Protein AF-A0A2D7XX04-F1 (afdb_monomer)

Structure (mmCIF, N/CA/C/O backbone):
data_AF-A0A2D7XX04-F1
#
_entry.id   AF-A0A2D7XX04-F1
#
loop_
_atom_site.group_PDB
_atom_site.id
_atom_site.type_symbol
_atom_site.label_atom_id
_atom_site.label_alt_id
_atom_site.label_comp_id
_atom_site.label_asym_id
_atom_site.label_entity_id
_atom_site.label_seq_id
_atom_site.pdbx_PDB_ins_code
_atom_site.Cartn_x
_atom_site.Cartn_y
_atom_site.Cartn_z
_atom_site.occupancy
_atom_site.B_iso_or_equiv
_atom_site.auth_seq_id
_atom_site.auth_comp_id
_atom_site.auth_asym_id
_atom_site.auth_atom_id
_atom_site.pdbx_PDB_model_num
ATOM 1 N N . MET A 1 1 ? -15.726 10.771 -27.426 1.00 37.97 1 MET A N 1
ATOM 2 C CA . MET A 1 1 ? -14.901 9.589 -27.094 1.00 37.97 1 MET A CA 1
ATOM 3 C C . MET A 1 1 ? -14.020 9.965 -25.914 1.00 37.97 1 MET A C 1
ATOM 5 O O . MET A 1 1 ? -13.227 10.889 -26.055 1.00 37.97 1 MET A O 1
ATOM 9 N N . ALA A 1 2 ? -14.225 9.357 -24.743 1.00 33.97 2 ALA A N 1
ATOM 10 C CA . ALA A 1 2 ? -13.384 9.614 -23.574 1.00 33.97 2 ALA A CA 1
ATOM 11 C C . ALA A 1 2 ? -11.965 9.111 -23.876 1.00 33.97 2 ALA A C 1
ATOM 13 O O . ALA A 1 2 ? -11.798 7.968 -24.297 1.00 33.97 2 ALA A O 1
ATOM 14 N N . ARG A 1 3 ? -10.958 9.982 -23.748 1.00 41.81 3 ARG A N 1
ATOM 15 C CA . ARG A 1 3 ? -9.557 9.574 -23.881 1.00 41.81 3 ARG A CA 1
ATOM 16 C C . ARG A 1 3 ? -9.261 8.593 -22.750 1.00 41.81 3 ARG A C 1
ATOM 18 O O . ARG A 1 3 ? -9.558 8.871 -21.596 1.00 41.81 3 ARG A O 1
ATOM 25 N N . ASP A 1 4 ? -8.714 7.439 -23.096 1.00 46.50 4 ASP A N 1
ATOM 26 C CA . ASP A 1 4 ? -8.217 6.468 -22.130 1.00 46.50 4 ASP A CA 1
ATOM 27 C C . ASP A 1 4 ? -7.046 7.099 -21.349 1.00 46.50 4 ASP A C 1
ATOM 29 O O . ASP A 1 4 ? -5.918 7.173 -21.837 1.00 46.50 4 ASP A O 1
ATOM 33 N N . HIS A 1 5 ? -7.338 7.617 -20.152 1.00 48.31 5 HIS A N 1
ATOM 34 C CA . HIS A 1 5 ? -6.374 8.233 -19.231 1.00 48.31 5 HIS A CA 1
ATOM 35 C C . HIS A 1 5 ? -5.583 7.187 -18.417 1.00 48.31 5 HIS A C 1
ATOM 37 O O . HIS A 1 5 ? -4.948 7.529 -17.419 1.00 48.31 5 HIS A O 1
ATOM 43 N N . SER A 1 6 ? -5.611 5.903 -18.802 1.00 53.59 6 SER A N 1
ATOM 44 C CA . SER A 1 6 ? -4.795 4.864 -18.154 1.00 53.59 6 SER A CA 1
ATOM 45 C C . SER A 1 6 ? -3.304 4.981 -18.474 1.00 53.59 6 SER A C 1
ATOM 47 O O . SER A 1 6 ? -2.490 4.379 -17.774 1.00 53.59 6 SER A O 1
ATOM 49 N N . LYS A 1 7 ? -2.937 5.760 -19.500 1.00 58.06 7 LYS A N 1
ATOM 50 C CA . LYS A 1 7 ? -1.550 5.987 -19.915 1.00 58.06 7 LYS A CA 1
ATOM 51 C C . LYS A 1 7 ? -0.993 7.263 -19.288 1.00 58.06 7 LYS A C 1
ATOM 53 O O . LYS A 1 7 ? -1.609 8.323 -19.392 1.00 58.06 7 LYS A O 1
ATOM 58 N N . ASN A 1 8 ? 0.187 7.177 -18.673 1.00 57.41 8 ASN A N 1
ATOM 59 C CA . ASN A 1 8 ? 0.953 8.368 -18.309 1.00 57.41 8 ASN A CA 1
ATOM 60 C C . ASN A 1 8 ? 1.482 9.081 -19.574 1.00 57.41 8 ASN A C 1
ATOM 62 O O . ASN A 1 8 ? 1.313 8.602 -20.698 1.00 57.41 8 ASN A O 1
ATOM 66 N N . HIS A 1 9 ? 2.144 10.228 -19.408 1.00 54.56 9 HIS A N 1
ATOM 67 C CA . HIS A 1 9 ? 2.687 11.007 -20.531 1.00 54.56 9 HIS A CA 1
ATOM 68 C C . HIS A 1 9 ? 3.762 10.282 -21.370 1.00 54.56 9 HIS A C 1
ATOM 70 O O . HIS A 1 9 ? 4.075 10.740 -22.465 1.00 54.56 9 HIS A O 1
ATOM 76 N N . TRP A 1 10 ? 4.272 9.137 -20.898 1.00 55.03 10 TRP A N 1
ATOM 77 C CA . TRP A 1 10 ? 5.202 8.250 -21.608 1.00 55.03 10 TRP A CA 1
ATOM 78 C C . TRP A 1 10 ? 4.509 7.063 -22.293 1.00 55.03 10 TRP A C 1
ATOM 80 O O . TRP A 1 10 ? 5.170 6.208 -22.871 1.00 55.03 10 TRP A O 1
ATOM 90 N N . GLY A 1 11 ? 3.178 6.972 -22.226 1.00 62.06 11 GLY A N 1
ATOM 91 C CA . GLY A 1 11 ? 2.422 5.860 -22.801 1.00 62.06 11 GLY A CA 1
ATOM 92 C C . GLY A 1 11 ? 2.396 4.593 -21.940 1.00 62.06 11 GLY A C 1
ATOM 93 O O . GLY A 1 11 ? 1.756 3.620 -22.346 1.00 62.06 11 GLY A O 1
ATOM 94 N N . HIS A 1 12 ? 3.024 4.598 -20.758 1.00 62.97 12 HIS A N 1
ATOM 95 C CA . HIS A 1 12 ? 2.983 3.470 -19.828 1.00 62.97 12 HIS A CA 1
ATOM 96 C C . HIS A 1 12 ? 1.630 3.408 -19.125 1.00 62.97 12 HIS A C 1
ATOM 98 O O . HIS A 1 12 ? 1.113 4.426 -18.657 1.00 62.97 12 HIS A O 1
ATOM 104 N N . ARG A 1 13 ? 1.057 2.205 -19.062 1.00 70.12 13 ARG A N 1
ATOM 105 C CA . ARG A 1 13 ? -0.206 1.957 -18.370 1.00 70.12 13 ARG A CA 1
ATOM 106 C C . ARG A 1 13 ? 0.051 1.803 -16.880 1.00 70.12 13 ARG A C 1
ATOM 108 O O . ARG A 1 13 ? 0.979 1.102 -16.496 1.00 70.12 13 ARG A O 1
ATOM 115 N N . PHE A 1 14 ? -0.779 2.434 -16.060 1.00 77.88 14 PHE A N 1
ATOM 116 C CA . PHE A 1 14 ? -0.890 2.028 -14.662 1.00 77.88 14 PHE A CA 1
ATOM 117 C C . PHE A 1 14 ? -1.344 0.568 -14.588 1.00 77.88 14 PHE A C 1
ATOM 119 O O . PHE A 1 14 ? -2.156 0.137 -15.411 1.00 77.88 14 PHE A O 1
ATOM 126 N N . VAL A 1 15 ? -0.827 -0.155 -13.603 1.00 84.62 15 VAL A N 1
ATOM 127 C CA . VAL A 1 15 ? -1.257 -1.514 -13.271 1.00 84.62 15 VAL A CA 1
ATOM 128 C C . VAL A 1 15 ? -2.160 -1.471 -12.045 1.00 84.62 15 VAL A C 1
ATOM 130 O O . VAL A 1 15 ? -2.095 -0.530 -11.247 1.00 84.62 15 VAL A O 1
ATOM 133 N N . GLU A 1 16 ? -3.043 -2.454 -11.943 1.00 88.31 16 GLU A N 1
ATOM 134 C CA . GLU A 1 16 ? -3.920 -2.649 -10.796 1.00 88.31 16 GLU A CA 1
ATOM 135 C C . GLU A 1 16 ? -3.569 -3.990 -10.163 1.00 88.31 16 GLU A C 1
ATOM 137 O O . GLU A 1 16 ? -3.492 -4.994 -10.870 1.00 88.31 16 GLU A O 1
ATOM 142 N N . THR A 1 17 ? -3.354 -3.971 -8.853 1.00 88.56 17 THR A N 1
ATOM 143 C CA . THR A 1 17 ? -3.020 -5.150 -8.053 1.00 88.56 17 THR A CA 1
ATOM 144 C C . THR A 1 17 ? -4.043 -5.263 -6.932 1.00 88.56 17 THR A C 1
ATOM 146 O O . THR A 1 17 ? -4.395 -4.250 -6.315 1.00 88.56 17 THR A O 1
ATOM 149 N N . ASP A 1 18 ? -4.546 -6.473 -6.706 1.00 91.12 18 ASP A N 1
ATOM 150 C CA . ASP A 1 18 ? -5.492 -6.769 -5.634 1.00 91.12 18 ASP A CA 1
ATOM 151 C C . ASP A 1 18 ? -4.744 -7.198 -4.366 1.00 91.12 18 ASP A C 1
ATOM 153 O O . ASP A 1 18 ? -3.712 -7.865 -4.427 1.00 91.12 18 ASP A O 1
ATOM 157 N N . PHE A 1 19 ? -5.252 -6.778 -3.209 1.00 88.62 19 PHE A N 1
ATOM 158 C CA . PHE A 1 19 ? -4.657 -7.053 -1.904 1.00 88.62 19 PHE A CA 1
ATOM 159 C C . PHE A 1 19 ? -5.722 -7.490 -0.909 1.00 88.62 19 PHE A C 1
ATOM 161 O O . PHE A 1 19 ? -6.812 -6.912 -0.859 1.00 88.62 19 PHE A O 1
ATOM 168 N N . LEU A 1 20 ? -5.355 -8.425 -0.041 1.00 91.50 20 LEU A N 1
ATOM 169 C CA . LEU A 1 20 ? -6.110 -8.793 1.144 1.00 91.50 20 LEU A CA 1
ATOM 170 C C . LEU A 1 20 ? -5.654 -7.946 2.330 1.00 91.50 20 LEU A C 1
ATOM 172 O O . LEU A 1 20 ? -4.495 -7.934 2.734 1.00 91.50 20 LEU A O 1
ATOM 176 N N . VAL A 1 21 ? -6.580 -7.234 2.950 1.00 89.00 21 VAL A N 1
ATOM 177 C CA . VAL A 1 21 ? -6.277 -6.341 4.064 1.00 89.00 21 VAL A CA 1
ATOM 178 C C . VAL A 1 21 ? -6.200 -7.123 5.367 1.00 89.00 21 VAL A C 1
ATOM 180 O O . VAL A 1 21 ? -7.209 -7.614 5.871 1.00 89.00 21 VAL A O 1
ATOM 183 N N . LYS A 1 22 ? -5.001 -7.198 5.954 1.00 89.62 22 LYS A N 1
ATOM 184 C CA . LYS A 1 22 ? -4.793 -7.807 7.279 1.00 89.62 22 LYS A CA 1
ATOM 185 C C . LYS A 1 22 ? -5.022 -6.816 8.407 1.00 89.62 22 LYS A C 1
ATOM 187 O O . LYS A 1 22 ? -5.594 -7.183 9.435 1.00 89.62 22 LYS A O 1
ATOM 192 N N . ARG A 1 23 ? -4.594 -5.561 8.232 1.00 87.44 23 ARG A N 1
ATOM 193 C CA . ARG A 1 23 ? -4.726 -4.525 9.261 1.00 87.44 23 ARG A CA 1
ATOM 194 C C . ARG A 1 23 ? -4.815 -3.129 8.648 1.00 87.44 23 ARG A C 1
ATOM 196 O O . ARG A 1 23 ? -4.019 -2.725 7.814 1.00 87.44 23 ARG A O 1
ATOM 203 N N . THR A 1 24 ? -5.769 -2.331 9.117 1.00 88.75 24 THR A N 1
ATOM 204 C CA . 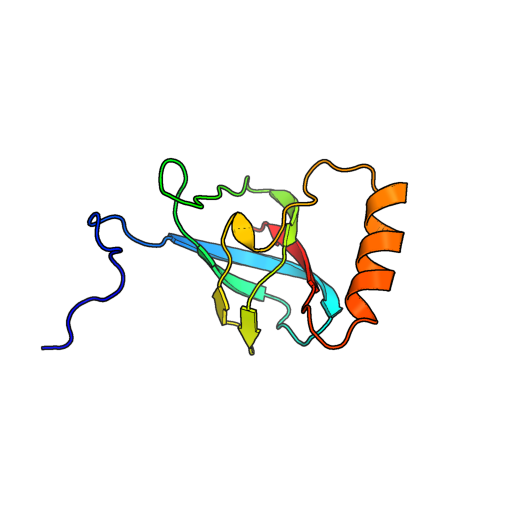THR A 1 24 ? -5.839 -0.907 8.759 1.00 88.75 24 THR A CA 1
ATOM 205 C C . THR A 1 24 ? -5.335 -0.062 9.920 1.00 88.75 24 THR A C 1
ATOM 207 O O . THR A 1 24 ? -5.980 -0.002 10.963 1.00 88.75 24 THR A O 1
ATOM 210 N N . TRP A 1 25 ? -4.195 0.606 9.734 1.00 84.12 25 TRP A N 1
ATOM 211 C CA . TRP A 1 25 ? -3.615 1.505 10.738 1.00 84.12 25 TRP A CA 1
ATOM 212 C C . TRP A 1 25 ? -4.315 2.861 10.770 1.00 84.12 25 TRP A C 1
ATOM 214 O O . TRP A 1 25 ? -4.522 3.437 11.837 1.00 84.12 25 TRP A O 1
ATOM 224 N N . LYS A 1 26 ? -4.710 3.377 9.603 1.00 81.75 26 LYS A N 1
ATOM 225 C CA . LYS A 1 26 ? -5.462 4.620 9.490 1.00 81.75 26 LYS A CA 1
ATOM 226 C C . LYS A 1 26 ? -6.311 4.685 8.228 1.00 81.75 26 LYS A C 1
ATOM 228 O O . LYS A 1 26 ? -5.823 4.531 7.115 1.00 81.75 26 LYS A O 1
ATOM 233 N N . GLY A 1 27 ? -7.562 5.092 8.424 1.00 82.12 27 GLY A N 1
ATOM 234 C CA . GLY A 1 27 ? -8.572 5.202 7.381 1.00 82.12 27 GLY A CA 1
ATOM 235 C C . GLY A 1 27 ? -9.556 4.042 7.459 1.00 82.12 27 GLY A C 1
ATOM 236 O O . GLY A 1 27 ? -9.691 3.398 8.495 1.00 82.12 27 GLY A O 1
ATOM 237 N N . GLN A 1 28 ? -10.262 3.806 6.360 1.00 82.75 28 GLN A N 1
ATOM 238 C CA . GLN A 1 28 ? -11.139 2.653 6.193 1.00 82.75 28 GLN A CA 1
ATOM 239 C C . GLN A 1 28 ? -10.821 2.002 4.852 1.00 82.75 28 GLN A C 1
ATOM 241 O O . GLN A 1 28 ? -10.614 2.707 3.861 1.00 82.75 28 GLN A O 1
ATOM 246 N N . ALA A 1 29 ? -10.776 0.679 4.850 1.00 86.56 29 ALA A N 1
ATOM 247 C CA . ALA A 1 29 ? -10.597 -0.161 3.679 1.00 86.56 29 ALA A CA 1
ATOM 248 C C . ALA A 1 29 ? -11.517 -1.378 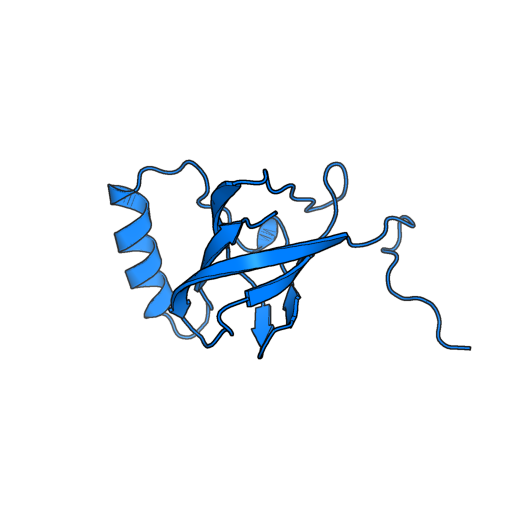3.823 1.00 86.56 29 ALA A C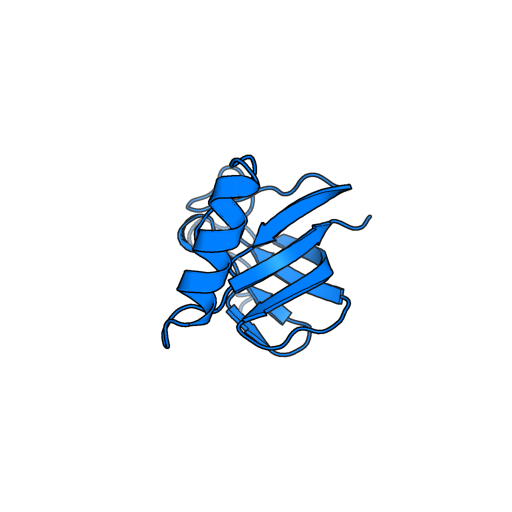 1
ATOM 250 O O . ALA A 1 29 ? -11.813 -1.809 4.941 1.00 86.56 29 ALA A O 1
ATOM 251 N N . SER A 1 30 ? -11.991 -1.898 2.696 1.00 88.75 30 SER A N 1
ATOM 252 C CA . SER A 1 30 ? -12.636 -3.210 2.644 1.00 88.75 30 SER A CA 1
ATOM 253 C C . SER A 1 30 ? -11.618 -4.325 2.923 1.00 88.75 30 SER A C 1
ATOM 255 O O . SER A 1 30 ? -10.417 -4.080 2.902 1.00 88.75 30 SER A O 1
ATOM 257 N N . ASN A 1 31 ? -12.088 -5.551 3.185 1.00 89.06 31 ASN A N 1
ATOM 258 C CA . ASN A 1 31 ? -11.201 -6.705 3.407 1.00 89.06 31 ASN A CA 1
ATOM 259 C C . ASN A 1 31 ? -10.334 -7.024 2.186 1.00 89.06 31 ASN A C 1
ATOM 261 O O . ASN A 1 31 ? -9.252 -7.565 2.337 1.00 89.06 31 ASN A O 1
ATOM 265 N N . GLU A 1 32 ? -10.805 -6.672 0.996 1.00 92.56 32 GLU A N 1
ATOM 266 C CA . GLU A 1 32 ? -10.059 -6.748 -0.250 1.00 92.56 32 GLU A CA 1
ATOM 267 C C . GLU A 1 32 ? -10.076 -5.366 -0.893 1.00 92.56 32 GLU A C 1
ATOM 269 O O . GLU A 1 32 ? -11.098 -4.668 -0.858 1.00 92.56 32 GLU A O 1
ATOM 274 N N . ILE A 1 33 ? -8.945 -4.960 -1.457 1.00 89.81 33 ILE A N 1
ATOM 275 C CA . ILE A 1 33 ? -8.818 -3.685 -2.155 1.00 89.81 33 ILE A CA 1
ATOM 276 C C . ILE A 1 33 ? -8.079 -3.858 -3.473 1.00 89.81 33 ILE A C 1
ATOM 278 O O . ILE A 1 33 ? -7.184 -4.688 -3.597 1.00 89.81 33 ILE A O 1
ATOM 282 N N . ARG A 1 34 ? -8.400 -2.991 -4.428 1.00 91.81 34 ARG A N 1
ATOM 283 C CA . ARG A 1 34 ? -7.680 -2.828 -5.683 1.00 91.81 34 ARG A CA 1
ATOM 284 C C . ARG A 1 34 ? -6.859 -1.554 -5.650 1.00 91.81 34 ARG A C 1
ATOM 286 O O . ARG A 1 34 ? -7.398 -0.455 -5.465 1.00 91.81 34 ARG A O 1
ATOM 293 N N . VAL A 1 35 ? -5.557 -1.685 -5.871 1.00 89.38 35 VAL A N 1
ATOM 294 C CA . VAL A 1 35 ? -4.625 -0.559 -5.843 1.00 89.38 35 VAL A CA 1
ATOM 295 C C . VAL A 1 35 ? -4.040 -0.322 -7.223 1.00 89.38 35 VAL A C 1
ATOM 297 O O . VAL A 1 35 ? -3.386 -1.181 -7.807 1.00 89.38 35 VAL A O 1
ATOM 300 N N . LYS A 1 36 ? -4.221 0.898 -7.718 1.00 90.44 36 LYS A N 1
ATOM 301 C CA . LYS A 1 36 ? -3.596 1.383 -8.944 1.00 90.44 36 LYS A CA 1
ATOM 302 C C . LYS A 1 36 ? -2.206 1.958 -8.656 1.00 90.44 36 LYS A C 1
ATOM 304 O O . LYS A 1 36 ? -2.083 2.865 -7.830 1.00 90.44 36 LYS A O 1
ATOM 309 N N . HIS A 1 37 ? -1.180 1.514 -9.377 1.00 87.75 37 HIS A N 1
ATOM 310 C CA . HIS A 1 37 ? 0.189 2.026 -9.231 1.00 87.75 37 HIS A CA 1
ATOM 311 C C . HIS A 1 37 ? 0.958 2.063 -10.562 1.00 87.75 37 HIS A C 1
ATOM 313 O O . HIS A 1 37 ? 0.565 1.402 -11.531 1.00 87.75 37 HIS A O 1
ATOM 319 N N . PRO A 1 38 ? 2.019 2.885 -10.678 1.00 86.88 38 PRO A N 1
ATOM 320 C CA . PRO A 1 38 ? 2.901 2.824 -11.834 1.00 86.88 38 PRO A CA 1
ATOM 321 C C . PRO A 1 38 ? 3.651 1.479 -11.836 1.00 86.88 38 PRO A C 1
ATOM 323 O O . PRO A 1 38 ? 4.070 1.020 -10.767 1.00 86.88 38 PRO A O 1
ATOM 326 N N . PRO A 1 39 ? 3.826 0.835 -13.003 1.00 82.69 39 PRO A N 1
ATOM 327 C CA . PRO A 1 39 ? 4.550 -0.426 -13.086 1.00 82.69 39 PRO A CA 1
ATOM 328 C C . PRO A 1 39 ? 6.050 -0.222 -12.857 1.00 82.69 39 PRO A C 1
ATOM 330 O O . PRO A 1 39 ? 6.580 0.881 -13.047 1.00 82.69 39 PRO A O 1
ATOM 333 N N . GLU A 1 40 ? 6.736 -1.302 -12.489 1.00 80.81 40 GLU A N 1
ATOM 334 C CA . GLU A 1 40 ? 8.196 -1.353 -12.387 1.00 80.81 40 GLU A CA 1
ATOM 335 C C . GLU A 1 40 ? 8.880 -0.826 -13.661 1.00 80.81 40 GLU A C 1
ATOM 337 O O . GLU A 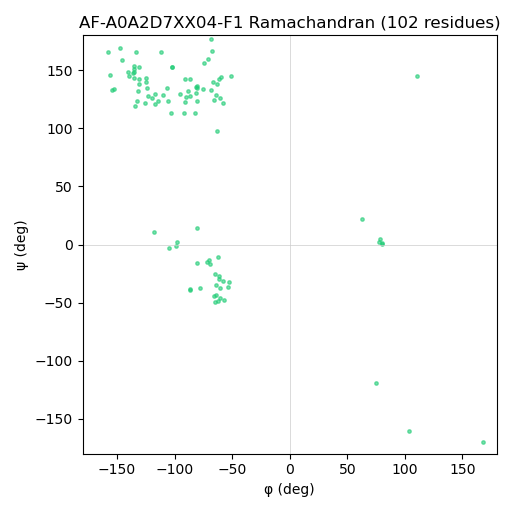1 40 ? 8.373 -0.973 -14.775 1.00 80.81 40 GLU A O 1
ATOM 342 N N . GLY A 1 41 ? 10.026 -0.161 -13.501 1.00 74.81 41 GLY A N 1
ATOM 343 C CA . GLY A 1 41 ? 10.768 0.432 -14.620 1.00 74.81 41 GLY A CA 1
ATOM 344 C C . GLY A 1 41 ? 10.199 1.763 -15.128 1.00 74.81 41 GLY A C 1
ATOM 345 O O . GLY A 1 41 ? 10.713 2.326 -16.094 1.00 74.81 41 GLY A O 1
ATOM 346 N N . THR A 1 42 ? 9.165 2.303 -14.476 1.00 76.44 42 THR A N 1
ATOM 347 C CA . THR A 1 42 ? 8.623 3.641 -14.756 1.00 76.44 42 THR A CA 1
ATOM 348 C C . THR A 1 42 ? 8.884 4.606 -13.602 1.00 76.44 42 THR A C 1
ATOM 350 O O . THR A 1 42 ? 9.257 4.196 -12.504 1.00 76.44 42 THR A O 1
ATOM 353 N N . ALA A 1 43 ? 8.717 5.912 -13.836 1.00 75.69 43 ALA A N 1
ATOM 354 C CA . ALA A 1 43 ? 8.873 6.904 -12.776 1.00 75.69 43 ALA A CA 1
ATOM 355 C C . ALA A 1 43 ? 7.910 6.603 -11.614 1.00 75.69 43 ALA A C 1
ATOM 357 O O . ALA A 1 43 ? 6.694 6.558 -11.814 1.00 75.69 43 ALA A O 1
ATOM 358 N N . PHE A 1 44 ? 8.473 6.418 -10.414 1.00 79.56 44 PHE A N 1
ATOM 359 C CA . PHE A 1 44 ? 7.755 6.040 -9.187 1.00 79.56 44 PHE A CA 1
ATOM 360 C C . PHE A 1 44 ? 7.070 4.665 -9.244 1.00 79.56 44 PHE A C 1
ATOM 362 O O . PHE A 1 44 ? 6.120 4.416 -8.496 1.00 79.56 44 PHE A O 1
ATOM 369 N N . GLY A 1 45 ? 7.553 3.803 -10.143 1.00 79.38 45 GLY A N 1
ATOM 370 C CA . GLY A 1 45 ? 7.128 2.421 -10.300 1.00 79.38 45 GLY A CA 1
ATOM 371 C C . GLY A 1 45 ? 7.386 1.583 -9.062 1.00 79.38 45 GLY A C 1
ATOM 372 O O . GLY A 1 45 ? 8.406 1.743 -8.398 1.00 79.38 45 GLY A O 1
ATOM 373 N N . ILE A 1 46 ? 6.449 0.687 -8.783 1.00 81.25 46 ILE A N 1
ATOM 374 C CA . ILE A 1 46 ? 6.536 -0.285 -7.695 1.00 81.25 46 ILE A CA 1
ATOM 375 C C . ILE A 1 46 ? 6.085 -1.637 -8.227 1.00 81.25 46 ILE A C 1
ATOM 377 O O . ILE A 1 46 ? 5.223 -1.701 -9.111 1.00 81.25 46 ILE A O 1
ATOM 381 N N . ASN A 1 47 ? 6.664 -2.694 -7.675 1.00 83.19 47 ASN A N 1
ATOM 382 C CA . ASN A 1 47 ? 6.270 -4.068 -7.930 1.00 83.19 47 ASN A CA 1
ATOM 383 C C . ASN A 1 47 ? 5.964 -4.748 -6.596 1.00 83.19 47 ASN A C 1
ATOM 385 O O . ASN A 1 47 ? 6.641 -4.475 -5.607 1.00 83.19 47 ASN A O 1
ATOM 389 N N . PHE A 1 48 ? 4.962 -5.619 -6.585 1.00 84.62 48 PHE A N 1
ATOM 390 C CA . PHE A 1 48 ? 4.566 -6.380 -5.407 1.00 84.62 48 PHE A CA 1
ATOM 391 C C . PHE A 1 48 ? 4.720 -7.860 -5.725 1.00 84.62 48 PHE A C 1
ATOM 393 O O . PHE A 1 48 ? 4.195 -8.336 -6.733 1.00 84.6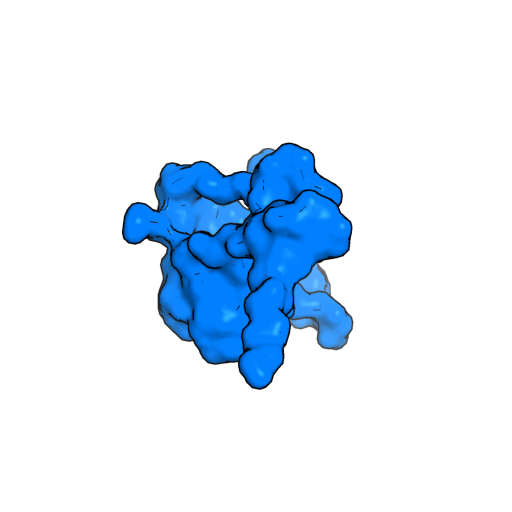2 48 PHE A O 1
ATOM 400 N N . ALA A 1 49 ? 5.456 -8.583 -4.887 1.00 82.19 49 ALA A N 1
ATOM 401 C CA . ALA A 1 49 ? 5.554 -10.026 -5.007 1.00 82.19 49 ALA A CA 1
ATOM 402 C C . ALA A 1 49 ? 4.316 -10.687 -4.384 1.00 82.19 49 ALA A C 1
ATOM 404 O O . ALA A 1 49 ? 3.869 -10.308 -3.300 1.00 82.19 49 ALA A O 1
ATOM 405 N N . TYR A 1 50 ? 3.759 -11.683 -5.074 1.00 79.62 50 TYR A N 1
ATOM 406 C CA . TYR A 1 50 ? 2.635 -12.460 -4.556 1.00 79.62 50 TYR A CA 1
ATOM 407 C C . TYR A 1 50 ? 3.027 -13.219 -3.284 1.00 79.62 50 TYR A C 1
ATOM 409 O O . TYR A 1 50 ? 4.105 -13.810 -3.216 1.00 79.62 50 TYR A O 1
ATOM 417 N N . GLY A 1 51 ? 2.132 -13.221 -2.293 1.00 76.94 51 GLY A N 1
ATOM 418 C CA . GLY A 1 51 ? 2.321 -13.916 -1.020 1.00 76.94 51 GLY A CA 1
ATOM 419 C C . GLY A 1 51 ? 3.197 -13.184 0.002 1.00 76.94 51 GLY A C 1
ATOM 420 O O . GLY A 1 51 ? 3.395 -13.708 1.099 1.00 76.94 51 GLY A O 1
ATOM 421 N N . GLU A 1 52 ? 3.707 -11.990 -0.311 1.00 80.31 52 GLU A N 1
ATOM 422 C CA . GLU A 1 52 ? 4.421 -11.163 0.664 1.00 80.31 52 GLU A CA 1
ATOM 423 C C . GLU A 1 52 ? 3.463 -10.273 1.468 1.00 80.31 52 GLU A C 1
ATOM 425 O O . GLU A 1 52 ? 2.479 -9.731 0.956 1.00 80.31 52 GLU A O 1
ATOM 430 N N . ASN A 1 53 ? 3.776 -10.103 2.754 1.00 82.25 53 ASN A N 1
ATOM 431 C CA . ASN A 1 53 ? 3.146 -9.083 3.585 1.00 82.25 53 ASN A CA 1
ATOM 432 C C . ASN A 1 53 ? 3.823 -7.744 3.324 1.00 82.25 53 ASN A C 1
ATOM 434 O O . ASN A 1 53 ? 5.050 -7.645 3.394 1.00 82.25 53 ASN A O 1
ATOM 438 N N . VAL A 1 54 ? 3.021 -6.715 3.065 1.00 87.88 54 VAL A N 1
ATOM 439 C CA . VAL A 1 54 ? 3.507 -5.384 2.715 1.00 87.88 54 VAL A CA 1
ATOM 440 C C . VAL A 1 54 ? 2.828 -4.300 3.544 1.00 87.88 54 VAL A C 1
ATOM 442 O O . VAL A 1 54 ? 1.628 -4.318 3.820 1.00 87.88 54 VAL A O 1
ATOM 445 N N . VAL A 1 55 ? 3.597 -3.284 3.908 1.00 88.19 55 VAL A N 1
ATOM 446 C CA . VAL A 1 55 ? 3.057 -2.023 4.405 1.00 88.19 55 VAL A CA 1
ATOM 447 C C . VAL A 1 55 ? 2.847 -1.112 3.209 1.00 88.19 55 VAL A C 1
ATOM 449 O O . VAL A 1 55 ? 3.769 -0.861 2.432 1.00 88.19 55 VAL A O 1
ATOM 452 N N . LEU A 1 56 ? 1.636 -0.580 3.069 1.00 88.44 56 LEU A N 1
ATOM 453 C CA . LEU A 1 56 ? 1.280 0.215 1.908 1.00 88.44 56 LEU A CA 1
ATOM 454 C C . LEU A 1 56 ? 0.586 1.508 2.310 1.00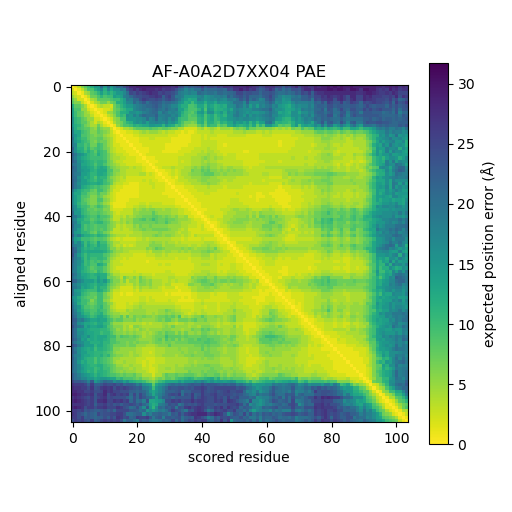 88.44 56 LEU A C 1
ATOM 456 O O . LEU A 1 56 ? -0.485 1.553 2.918 1.00 88.44 56 LEU A O 1
ATOM 460 N N . PHE A 1 57 ? 1.179 2.600 1.864 1.00 89.44 57 PHE A N 1
ATOM 461 C CA . PHE A 1 57 ? 0.589 3.918 1.966 1.00 89.44 57 PHE A CA 1
ATOM 462 C C . PHE A 1 57 ? -0.201 4.168 0.686 1.00 89.44 57 PHE A C 1
ATOM 464 O O . PHE A 1 57 ? 0.362 4.243 -0.408 1.00 89.44 57 PHE A O 1
ATOM 471 N N . ALA A 1 58 ? -1.523 4.253 0.801 1.00 89.00 58 ALA A N 1
ATOM 472 C CA . ALA A 1 58 ? -2.401 4.381 -0.352 1.00 89.00 58 ALA A CA 1
ATOM 473 C C . ALA A 1 58 ? -3.483 5.435 -0.116 1.00 89.00 58 ALA A C 1
ATOM 475 O O . ALA A 1 58 ? -3.970 5.626 0.995 1.00 89.00 58 ALA A O 1
ATOM 476 N N . ASN A 1 59 ? -3.884 6.119 -1.184 1.00 86.25 59 ASN A N 1
ATOM 477 C CA . ASN A 1 59 ? -4.965 7.095 -1.158 1.00 86.25 59 ASN A CA 1
ATOM 478 C C . ASN A 1 59 ? -6.170 6.556 -1.919 1.00 86.25 59 ASN A C 1
ATOM 480 O O . ASN A 1 59 ? -6.054 6.140 -3.073 1.00 86.25 59 ASN A O 1
ATOM 484 N N . GLY A 1 60 ? -7.329 6.589 -1.269 1.00 85.12 60 GLY A N 1
ATOM 485 C CA . GLY A 1 60 ? -8.564 6.042 -1.808 1.00 85.12 60 GLY A CA 1
ATOM 486 C C . GLY A 1 60 ? -9.666 5.942 -0.762 1.00 85.12 60 GLY A C 1
ATOM 487 O O . GLY A 1 60 ? -9.555 6.492 0.343 1.00 85.12 60 GLY A O 1
ATOM 488 N N . SER A 1 61 ? -10.738 5.254 -1.141 1.00 78.19 61 SER A N 1
ATOM 489 C CA . SER A 1 61 ? -11.886 4.949 -0.285 1.00 78.19 61 SER A CA 1
ATOM 490 C C . SER A 1 61 ? -12.618 3.713 -0.803 1.00 78.19 61 SER A C 1
ATOM 492 O O . SER A 1 61 ? -12.740 3.551 -2.017 1.00 78.19 61 SER A O 1
ATOM 494 N N . GLY A 1 62 ? -13.179 2.910 0.103 1.00 82.94 62 GLY A N 1
ATOM 495 C CA . GLY A 1 62 ? -13.906 1.694 -0.262 1.00 82.94 62 GLY A CA 1
ATOM 496 C C . GLY A 1 62 ? -12.942 0.586 -0.671 1.00 82.94 62 GLY A C 1
ATOM 497 O O . GLY A 1 62 ? -12.099 0.189 0.128 1.00 82.94 62 GLY A O 1
ATOM 498 N N . ASP A 1 63 ? -13.063 0.130 -1.912 1.00 85.62 63 ASP A N 1
ATOM 499 C CA . ASP A 1 63 ? -12.261 -0.923 -2.540 1.00 85.62 63 ASP A CA 1
ATOM 500 C C . ASP A 1 63 ? -11.232 -0.376 -3.545 1.00 85.62 63 ASP A C 1
ATOM 502 O O . ASP A 1 63 ? -10.457 -1.142 -4.104 1.00 85.62 63 ASP A O 1
ATOM 506 N N . ARG A 1 64 ? -11.203 0.941 -3.800 1.00 87.19 64 ARG A N 1
ATOM 507 C CA . ARG A 1 64 ? -10.345 1.551 -4.829 1.00 87.19 64 ARG A CA 1
ATOM 508 C C . ARG A 1 64 ? -9.328 2.504 -4.239 1.00 87.19 64 ARG A C 1
ATOM 510 O O . ARG A 1 64 ? -9.676 3.533 -3.652 1.00 87.19 64 ARG A O 1
ATOM 517 N N . PHE A 1 65 ? -8.065 2.190 -4.487 1.00 90.19 65 PHE A N 1
ATOM 518 C CA . PHE A 1 65 ? -6.9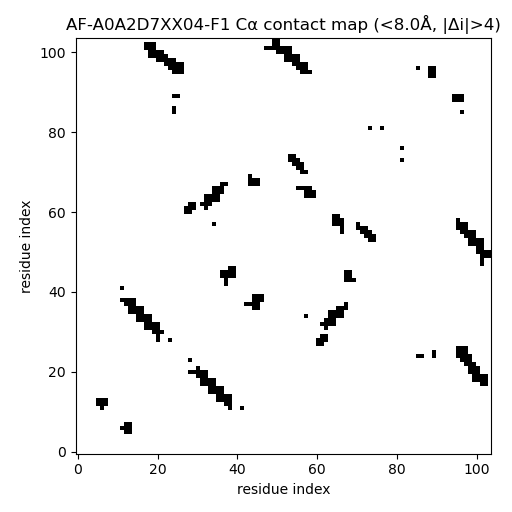19 2.917 -3.970 1.00 90.19 65 PHE A CA 1
ATOM 519 C C . PHE A 1 65 ? -5.881 3.199 -5.053 1.00 90.19 65 PHE A C 1
ATOM 521 O O . PHE A 1 65 ? -5.892 2.636 -6.148 1.00 90.19 65 PHE A O 1
ATOM 528 N N . SER A 1 66 ? -4.965 4.105 -4.735 1.00 88.75 66 SER A N 1
ATOM 529 C CA . SER A 1 66 ? -3.811 4.430 -5.562 1.00 88.75 66 SER A CA 1
ATOM 530 C C . SER A 1 66 ? -2.573 4.632 -4.704 1.00 88.75 66 SER A C 1
ATOM 532 O O . SER A 1 66 ? -2.659 5.148 -3.587 1.00 88.75 66 SER A O 1
ATOM 534 N N . THR A 1 67 ? -1.424 4.233 -5.232 1.00 88.69 67 THR A N 1
ATOM 535 C CA . THR A 1 67 ? -0.128 4.373 -4.564 1.00 88.69 67 THR A CA 1
ATOM 536 C C . THR A 1 67 ? 0.989 4.598 -5.589 1.00 88.69 67 THR A C 1
ATOM 538 O O . THR A 1 67 ? 0.781 4.518 -6.802 1.00 88.69 67 THR A O 1
ATOM 541 N N . SER A 1 68 ? 2.168 4.954 -5.096 1.00 85.94 68 SER A N 1
ATOM 542 C CA . SER A 1 68 ? 3.406 5.130 -5.860 1.00 85.94 68 SER A CA 1
ATOM 543 C C . SER A 1 68 ? 4.590 4.983 -4.907 1.00 85.94 68 SER A C 1
ATOM 545 O O . SER A 1 68 ? 4.403 5.118 -3.698 1.00 85.94 68 SER A O 1
ATOM 547 N N . TYR A 1 69 ? 5.806 4.818 -5.428 1.00 82.50 69 TYR A N 1
ATOM 548 C CA . TYR A 1 69 ? 7.016 4.775 -4.594 1.00 82.50 69 TYR A CA 1
ATOM 549 C C . TYR A 1 69 ? 7.140 5.990 -3.646 1.00 82.50 69 TYR A C 1
ATOM 551 O O . TYR A 1 69 ? 7.607 5.879 -2.517 1.00 82.50 69 TYR A O 1
ATOM 559 N N . CYS A 1 70 ? 6.647 7.163 -4.062 1.00 83.38 70 CYS A N 1
ATOM 560 C CA . CYS A 1 70 ? 6.659 8.378 -3.241 1.00 83.38 70 CYS A CA 1
ATOM 561 C C . CYS A 1 70 ? 5.708 8.359 -2.041 1.00 83.38 70 CYS A C 1
ATOM 563 O O . CYS A 1 70 ? 5.803 9.249 -1.198 1.00 83.38 70 CYS A O 1
ATOM 565 N N . ALA A 1 71 ? 4.773 7.410 -1.965 1.00 81.38 71 ALA A N 1
ATOM 566 C CA . ALA A 1 71 ? 3.860 7.317 -0.829 1.00 81.38 71 ALA A CA 1
ATOM 567 C C . ALA A 1 71 ? 4.581 6.885 0.461 1.00 81.38 71 ALA A C 1
ATOM 569 O O . ALA A 1 71 ? 4.060 7.111 1.552 1.00 81.38 71 ALA A O 1
ATOM 570 N N . GLY A 1 72 ? 5.786 6.327 0.327 1.00 78.50 72 GLY A N 1
ATOM 571 C CA . GLY A 1 72 ? 6.560 5.736 1.407 1.00 78.50 72 GLY A CA 1
ATOM 572 C C . GLY A 1 72 ? 6.639 4.225 1.240 1.00 78.50 72 GLY A C 1
ATOM 573 O O . GLY A 1 72 ? 5.688 3.593 0.782 1.00 78.50 72 GLY A O 1
ATOM 574 N N . ASP A 1 73 ? 7.784 3.666 1.616 1.00 81.75 73 ASP A N 1
ATOM 575 C CA . ASP A 1 73 ? 8.059 2.237 1.560 1.00 81.75 73 ASP A CA 1
ATOM 576 C C . ASP A 1 73 ? 8.715 1.813 2.876 1.00 81.75 73 ASP A C 1
ATOM 578 O O . ASP A 1 73 ? 9.752 2.353 3.266 1.00 81.75 73 ASP A O 1
ATOM 582 N N . LEU A 1 74 ? 8.056 0.901 3.588 1.00 83.31 74 LEU A N 1
ATOM 583 C CA . LEU A 1 74 ? 8.566 0.277 4.812 1.00 83.31 74 LEU A CA 1
ATOM 584 C C . LEU A 1 74 ? 8.728 -1.240 4.631 1.00 83.31 74 LEU A C 1
ATOM 586 O O . LEU A 1 74 ? 8.940 -1.957 5.608 1.00 83.31 74 LEU A O 1
ATOM 590 N N . ASN A 1 75 ? 8.614 -1.741 3.400 1.00 81.94 75 ASN A N 1
ATOM 591 C CA . ASN A 1 75 ? 8.733 -3.163 3.114 1.00 81.94 75 ASN A CA 1
ATOM 592 C C . ASN A 1 75 ? 10.182 -3.617 3.340 1.00 81.94 75 ASN A C 1
ATOM 594 O O . ASN A 1 75 ? 11.133 -2.953 2.929 1.00 81.94 75 ASN A O 1
ATOM 598 N N . GLY A 1 76 ? 10.355 -4.733 4.052 1.00 78.81 76 GLY A N 1
ATOM 599 C CA . GLY A 1 76 ? 11.671 -5.252 4.442 1.00 78.81 76 GLY A CA 1
ATOM 600 C C . GLY A 1 76 ? 12.346 -4.527 5.617 1.00 78.81 76 GLY A C 1
ATOM 601 O O . GLY A 1 76 ? 13.463 -4.895 5.983 1.00 78.81 76 GLY A O 1
ATOM 602 N N . ALA A 1 77 ? 11.701 -3.525 6.223 1.00 82.56 77 ALA A N 1
ATOM 603 C CA . ALA A 1 77 ? 12.177 -2.924 7.467 1.00 82.56 77 ALA A CA 1
ATOM 604 C C . ALA A 1 77 ? 11.915 -3.842 8.677 1.00 82.56 77 ALA A C 1
ATOM 606 O O . ALA A 1 77 ? 11.014 -4.680 8.657 1.00 82.56 77 ALA A O 1
ATOM 607 N N . ASP A 1 78 ? 12.704 -3.666 9.741 1.00 81.50 78 ASP A N 1
ATOM 608 C CA . ASP A 1 78 ? 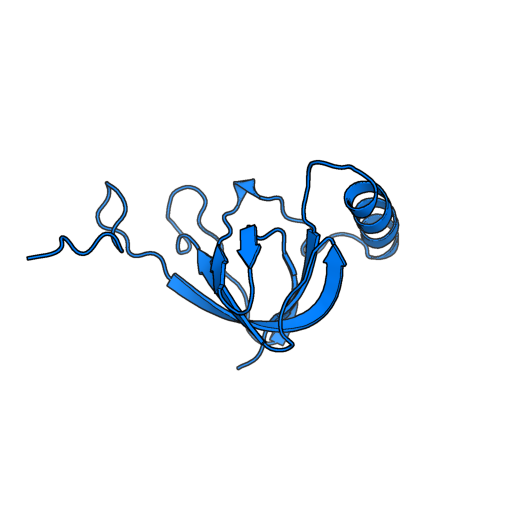12.563 -4.436 10.981 1.00 81.50 78 ASP A CA 1
ATOM 609 C C . ASP A 1 78 ? 11.169 -4.214 11.610 1.00 81.50 78 ASP A C 1
ATOM 611 O O . ASP A 1 78 ? 10.799 -3.056 11.847 1.00 81.50 78 ASP A O 1
ATOM 615 N N . PRO A 1 79 ? 10.391 -5.273 11.907 1.00 78.75 79 PRO A N 1
ATOM 616 C CA . PRO A 1 79 ? 9.076 -5.144 12.532 1.00 78.75 79 PRO A CA 1
ATOM 617 C C . PRO A 1 79 ? 9.069 -4.322 13.829 1.00 78.75 79 PRO A C 1
ATOM 619 O O . PRO A 1 79 ? 8.137 -3.542 14.041 1.00 78.75 79 PRO A O 1
ATOM 622 N N . GLU A 1 80 ? 10.114 -4.428 14.662 1.00 83.50 80 GLU A N 1
ATOM 623 C CA . GLU A 1 80 ? 10.230 -3.665 15.916 1.00 83.50 80 GLU A CA 1
ATOM 624 C C . GLU A 1 80 ? 10.354 -2.155 15.661 1.00 83.50 80 GLU A C 1
ATOM 626 O O . GLU A 1 80 ? 9.965 -1.336 16.496 1.00 83.50 80 GLU A O 1
ATOM 631 N N . PHE A 1 81 ? 10.861 -1.773 14.487 1.00 84.19 81 PHE A N 1
ATOM 632 C CA . PHE A 1 81 ? 10.921 -0.386 14.035 1.00 84.19 81 PHE A CA 1
ATOM 633 C C . PHE A 1 81 ? 9.631 0.058 13.334 1.00 84.19 81 PHE A C 1
ATOM 635 O O . PHE A 1 81 ? 9.190 1.198 13.504 1.00 84.19 81 PHE A O 1
ATOM 642 N N . VAL A 1 82 ? 9.016 -0.827 12.548 1.00 82.75 82 VAL A N 1
ATOM 643 C CA . VAL A 1 82 ? 7.834 -0.513 11.737 1.00 82.75 82 VAL A CA 1
ATOM 644 C C . VAL A 1 82 ? 6.634 -0.176 12.617 1.00 82.75 82 VAL A C 1
ATOM 646 O O . VAL A 1 82 ? 6.003 0.862 12.415 1.00 82.75 82 VAL A O 1
ATOM 649 N N . GLU A 1 83 ? 6.326 -0.997 13.620 1.00 84.62 83 GLU A N 1
ATOM 650 C CA . GLU A 1 83 ? 5.087 -0.851 14.393 1.00 84.62 83 GLU A CA 1
ATOM 651 C C . GLU A 1 83 ? 4.973 0.509 15.124 1.00 84.62 83 GLU A C 1
ATOM 653 O O . GLU A 1 83 ? 3.952 1.193 14.965 1.00 84.62 83 GLU A O 1
ATOM 658 N N . PRO A 1 84 ? 6.013 1.009 15.827 1.00 87.19 84 PRO A N 1
ATOM 659 C CA . PRO A 1 84 ? 5.988 2.347 16.422 1.00 87.19 84 PRO A CA 1
ATOM 660 C C . PRO A 1 84 ? 5.820 3.475 15.397 1.00 87.19 84 PRO A C 1
ATOM 662 O O . PRO A 1 84 ? 5.120 4.457 15.665 1.00 87.19 84 PRO A O 1
ATOM 665 N N . VAL A 1 85 ? 6.438 3.348 14.216 1.00 85.12 85 VAL A N 1
ATOM 666 C CA . VAL A 1 85 ? 6.312 4.334 13.132 1.00 85.12 85 VAL A CA 1
ATOM 667 C C . VAL A 1 85 ? 4.877 4.371 12.612 1.00 85.12 85 VAL A C 1
ATOM 669 O O . VAL A 1 85 ? 4.315 5.458 12.463 1.00 85.12 85 VAL A O 1
ATOM 672 N N . LEU A 1 86 ? 4.247 3.213 12.399 1.00 85.12 86 LEU A N 1
ATOM 673 C CA . LEU A 1 86 ? 2.851 3.132 11.957 1.00 85.12 86 LEU A CA 1
ATOM 674 C C . LEU A 1 86 ? 1.894 3.710 13.002 1.00 85.12 86 LEU A C 1
ATOM 676 O O . LEU A 1 86 ? 1.031 4.518 12.649 1.00 85.12 86 LEU A O 1
ATOM 680 N N . HIS A 1 87 ? 2.090 3.392 14.285 1.00 83.50 87 HIS A N 1
ATOM 681 C CA . HIS A 1 87 ? 1.332 3.999 15.382 1.00 83.50 87 HIS A CA 1
ATOM 682 C C . HIS A 1 87 ? 1.466 5.523 15.395 1.00 83.50 87 HIS A C 1
ATOM 684 O O . HIS A 1 87 ? 0.466 6.239 15.477 1.00 83.50 87 HIS A O 1
ATOM 690 N N . PHE A 1 88 ? 2.690 6.037 15.273 1.00 82.50 88 PHE A N 1
ATOM 691 C CA . PHE A 1 88 ? 2.932 7.474 15.236 1.00 82.50 88 PHE A CA 1
ATOM 692 C C . PHE A 1 88 ? 2.253 8.133 14.031 1.00 82.50 88 PHE A C 1
ATOM 694 O O . PHE A 1 88 ? 1.545 9.129 14.197 1.00 82.50 88 PHE A O 1
ATOM 701 N N . LEU A 1 89 ? 2.414 7.582 12.827 1.00 79.75 89 LEU A N 1
ATOM 702 C CA . LEU A 1 89 ? 1.816 8.128 11.607 1.00 79.75 89 LEU A CA 1
ATOM 703 C C . LEU A 1 89 ? 0.283 8.080 11.637 1.00 79.75 89 LEU A C 1
ATOM 705 O O . LEU A 1 89 ? -0.359 9.027 11.176 1.00 79.75 89 LEU A O 1
ATOM 709 N N . ALA A 1 90 ? -0.307 7.048 12.247 1.00 76.38 90 ALA A N 1
ATOM 710 C CA . ALA A 1 90 ? -1.749 6.956 12.457 1.00 76.38 90 ALA A CA 1
ATOM 711 C C . ALA A 1 90 ? -2.294 8.100 13.333 1.00 76.38 90 ALA A C 1
ATOM 713 O O . ALA A 1 90 ? -3.422 8.546 13.129 1.00 76.38 90 ALA A O 1
ATOM 714 N N . THR A 1 91 ? -1.490 8.637 14.259 1.00 76.31 91 THR A N 1
ATOM 715 C CA . THR A 1 91 ? -1.896 9.774 15.110 1.00 76.31 91 THR A CA 1
ATOM 716 C C . THR A 1 91 ? -1.774 11.143 14.436 1.00 76.31 91 THR A C 1
ATOM 718 O O . THR A 1 91 ? -2.341 12.123 14.917 1.00 76.31 91 THR A O 1
ATOM 721 N N . LYS A 1 92 ? -1.035 11.255 13.325 1.00 67.75 92 LYS A N 1
ATOM 722 C CA . LYS A 1 92 ? -0.863 12.529 12.609 1.00 67.75 92 LYS A CA 1
ATOM 723 C C . LYS A 1 92 ? -2.068 12.793 11.728 1.00 67.75 92 LYS A C 1
ATOM 725 O O . LYS A 1 92 ? -2.447 11.914 10.971 1.00 67.75 92 LYS A O 1
ATOM 730 N N . GLU A 1 93 ? -2.623 14.004 11.726 1.00 55.41 93 GLU A N 1
ATOM 731 C CA . GLU A 1 93 ? -3.823 14.323 10.930 1.00 55.41 93 GLU A CA 1
ATOM 732 C C . GLU A 1 93 ? -3.640 14.061 9.414 1.00 55.41 93 GLU A C 1
ATOM 734 O O . GLU A 1 93 ? -4.560 13.563 8.766 1.00 55.41 93 GLU A O 1
ATOM 739 N N . ASN A 1 94 ? -2.426 14.211 8.863 1.00 52.81 94 ASN A N 1
ATOM 740 C CA . ASN A 1 94 ? -2.212 14.307 7.407 1.00 52.81 94 ASN A CA 1
ATOM 741 C C . ASN A 1 94 ? -1.757 13.048 6.628 1.00 52.81 94 ASN A C 1
ATOM 743 O O . ASN A 1 94 ? -1.656 13.140 5.410 1.00 52.81 94 ASN A O 1
ATOM 747 N N . HIS A 1 95 ? -1.522 11.875 7.237 1.00 45.69 95 HIS A N 1
ATOM 7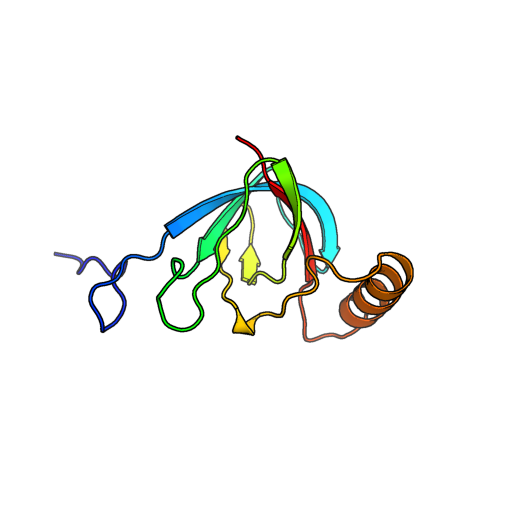48 C CA . HIS A 1 95 ? -1.090 10.671 6.481 1.00 45.69 95 HIS A CA 1
ATOM 749 C C . HIS A 1 95 ? -2.002 9.470 6.730 1.00 45.69 95 HIS A C 1
ATOM 751 O O . HIS A 1 95 ? -2.164 9.098 7.882 1.00 45.69 95 HIS A O 1
ATOM 757 N N . ARG A 1 96 ? -2.632 8.881 5.704 1.00 49.94 96 ARG A N 1
ATOM 758 C CA . ARG A 1 96 ? -3.382 7.612 5.826 1.00 49.94 96 ARG A CA 1
ATOM 759 C C . ARG A 1 96 ? -2.409 6.448 5.599 1.00 49.94 96 ARG A C 1
ATOM 761 O O . ARG A 1 96 ? -1.615 6.510 4.668 1.00 49.94 96 ARG A O 1
ATOM 768 N N . VAL A 1 97 ? -2.432 5.440 6.467 1.00 50.81 97 VAL A N 1
ATOM 769 C CA . VAL A 1 97 ? -1.432 4.362 6.538 1.00 50.81 97 VAL A CA 1
ATOM 770 C C . VAL A 1 97 ? -2.160 3.027 6.605 1.00 50.81 97 VAL A C 1
ATOM 772 O O . VAL A 1 97 ? -3.079 2.888 7.411 1.00 50.81 97 VAL A O 1
ATOM 775 N N . TYR A 1 98 ? -1.769 2.051 5.792 1.00 48.62 98 TYR A N 1
ATOM 776 C CA . TYR A 1 98 ? -2.424 0.746 5.732 1.00 48.62 98 TYR A CA 1
ATOM 777 C C . TYR A 1 98 ? -1.383 -0.390 5.702 1.00 48.62 98 TYR A C 1
ATOM 779 O O . TYR A 1 98 ? -0.248 -0.188 5.278 1.00 48.62 98 TYR A O 1
ATOM 787 N N . GLU A 1 99 ? -1.756 -1.578 6.179 1.00 44.75 99 GLU A N 1
ATOM 788 C CA . GLU A 1 99 ? -0.953 -2.807 6.122 1.00 44.75 99 GLU A CA 1
ATOM 789 C C . GLU A 1 99 ? -1.766 -3.885 5.388 1.00 44.75 99 GLU A C 1
ATOM 791 O O . GLU A 1 99 ? -2.932 -4.142 5.708 1.00 44.75 99 GLU A O 1
ATOM 796 N N . PHE A 1 100 ? -1.172 -4.499 4.369 1.00 48.19 100 PHE A N 1
ATOM 797 C CA . PHE A 1 100 ? -1.852 -5.431 3.475 1.00 48.19 100 PHE A CA 1
ATOM 798 C C . PHE A 1 100 ? -1.045 -6.725 3.295 1.00 48.19 100 PHE A C 1
ATOM 800 O O . PHE A 1 100 ? 0.176 -6.740 3.381 1.00 48.19 100 PHE A O 1
ATOM 807 N N . GLU A 1 101 ? -1.742 -7.815 3.006 1.00 35.12 101 GLU A N 1
ATOM 808 C CA . GLU A 1 101 ? -1.187 -9.075 2.508 1.00 35.12 101 GLU A CA 1
ATOM 809 C C . GLU A 1 101 ? -1.541 -9.198 1.024 1.00 35.12 101 GLU A C 1
ATOM 811 O O . GLU A 1 101 ? -2.673 -8.920 0.623 1.00 35.12 101 GLU A O 1
ATOM 816 N N . VAL A 1 102 ? -0.581 -9.578 0.184 1.00 36.06 102 VAL A N 1
ATOM 817 C CA . VAL A 1 102 ? -0.821 -9.774 -1.253 1.00 36.06 102 VAL A CA 1
ATOM 818 C C . VAL A 1 102 ? -1.456 -11.149 -1.480 1.00 36.06 102 VAL A C 1
ATOM 820 O O . VAL A 1 102 ? -0.862 -12.162 -1.110 1.00 36.06 102 VAL A O 1
ATOM 823 N N . THR A 1 103 ? -2.632 -11.205 -2.113 1.00 41.38 103 THR A N 1
ATOM 824 C CA . THR A 1 103 ? -3.291 -12.466 -2.512 1.00 41.38 103 THR A CA 1
ATOM 825 C C . THR A 1 103 ? -3.128 -12.762 -4.000 1.00 41.38 103 THR A C 1
ATOM 827 O O . THR A 1 103 ? -2.952 -11.840 -4.792 1.00 41.38 103 THR A O 1
ATOM 830 N N . GLU A 1 104 ? -3.161 -14.056 -4.346 1.00 35.00 104 GLU A N 1
ATOM 831 C CA . GLU A 1 104 ? -3.121 -14.589 -5.723 1.00 35.00 104 GLU A CA 1
ATOM 832 C C . GLU A 1 104 ? -4.282 -14.123 -6.612 1.00 35.00 104 GLU A C 1
ATOM 834 O O . GLU A 1 104 ? -5.421 -14.002 -6.100 1.00 35.00 104 GLU A O 1
#

Solvent-accessible surface area (backbone atoms only — not comparable to full-atom values): 5975 Å² total; per-residue (Å²): 131,84,78,80,75,56,41,50,101,84,66,50,55,58,41,74,48,59,32,36,48,78,45,75,64,30,82,72,68,44,64,51,34,39,34,38,28,36,39,63,96,43,90,48,29,50,80,80,64,77,72,40,76,38,52,44,31,53,53,69,57,57,47,49,35,33,42,40,52,84,56,51,79,60,63,92,54,58,66,87,60,46,55,61,50,49,57,53,43,43,72,39,94,87,50,54,35,37,34,34,31,32,52,132

Secondary structure (DSSP, 8-state):
----TTB-TTSPBPEEEEEEEEE-SSS---SEEEEEEPPTTSTT-----TT-EEEE--EEETTEEE--GGG-B-TTS-HHHHHHHHHHHHHSTT---EEEEE--

Mean predicted aligned error: 9.25 Å

Radius of gyration: 14.18 Å; Cα contacts (8 Å, |Δi|>4): 192; chains: 1; bounding box: 28×29×44 Å

Sequence (104 aa):
MARDHSKNHWGHRFVETDFLVKRTWKGQASNEIRVKHPPEGTAFGINFAYGENVVLFANGSGDRFSTSYCAGDLNGADPEFVEPVLHFLATKENHRVYEFEVTE

Foldseek 3Di:
DDPPPQADPVRFGWDKAKWQFPDWLADDEDRMAIETEGDPPDDQHDDDDAQDKFKAFWDDDYRYTYGGNVSDGCPPPDPVVPPVVSNVQRPDPPGGIGITGGHD

pLDDT: mean 75.67, std 16.19, range [33.97, 92.56]